Protein AF-K1TQ98-F1 (afdb_monomer_lite)

pLDDT: mean 92.7, std 9.35, range [50.81, 97.81]

Radius of gyration: 10.54 Å; chains: 1; bounding box: 20×20×27 Å

Sequence (43 aa):
MSKQILDSLDRQILKLISQDARIPFLEVARACNVSGAAIHQRV

InterPro domains:
  IPR000485 AsnC-type HTH domain [PF13404] (6-43)
  IPR000485 AsnC-type HTH domain [PR00033] (6-22)
  IPR000485 AsnC-type HTH domain [PR00033] (22-33)
  IPR000485 AsnC-type HTH domain [PR00033] (33-43)
  IPR000485 AsnC-type HTH domain [PS50956] (6-43)
  IPR036388 Winged helix-lik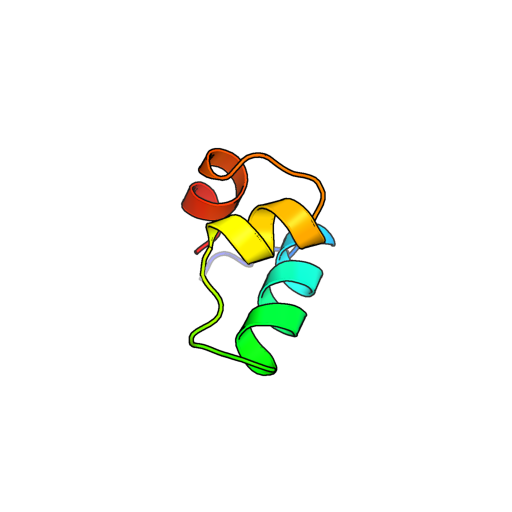e DNA-binding domain superfamily [G3DSA:1.10.10.10] (5-43)
  IPR036390 Winged helix DNA-binding domain superfamily [SSF46785] (5-43)

Foldseek 3Di:
DDDDDQDPLLVQLCVVCVVPVPPPLCVSCVVSVHDSVVSVVND

Secondary structure (DSSP, 8-state):
-------HHHHHHHHHHHH-TT--HHHHHHHTTS-HHHHHTT-

Structure (mmCIF, N/CA/C/O backbone):
data_AF-K1TQ98-F1
#
_entry.id   AF-K1TQ98-F1
#
loop_
_atom_site.group_PDB
_atom_site.id
_atom_site.type_symbol
_atom_site.label_atom_id
_atom_site.label_alt_id
_atom_site.label_comp_id
_atom_site.label_asym_id
_atom_site.label_entity_id
_atom_site.label_seq_id
_atom_site.pdbx_PDB_ins_code
_atom_site.Cartn_x
_atom_site.Cartn_y
_atom_site.Cartn_z
_atom_site.occupancy
_atom_site.B_iso_or_equiv
_atom_site.auth_seq_id
_atom_site.auth_comp_id
_atom_site.auth_asym_id
_atom_site.auth_atom_id
_atom_site.pdbx_PDB_model_num
ATOM 1 N N . MET A 1 1 ? -10.737 12.216 -19.647 1.00 50.81 1 MET A N 1
ATOM 2 C CA . MET A 1 1 ? -10.213 11.433 -18.508 1.00 50.81 1 MET A CA 1
ATOM 3 C C . MET A 1 1 ? -9.123 10.518 -19.036 1.00 50.81 1 MET A C 1
ATOM 5 O O . MET A 1 1 ? -9.401 9.733 -19.936 1.00 50.81 1 MET A O 1
ATOM 9 N N . SER A 1 2 ? -7.883 10.679 -18.580 1.00 66.38 2 SER A N 1
ATOM 10 C CA . SER A 1 2 ? -6.762 9.813 -18.961 1.00 66.38 2 SER A CA 1
ATOM 11 C C . SER A 1 2 ? -7.002 8.397 -18.430 1.00 66.38 2 SER A C 1
ATOM 13 O O . SER A 1 2 ? -7.323 8.207 -17.260 1.00 66.38 2 SER A O 1
ATOM 15 N N . LYS A 1 3 ? -6.879 7.389 -19.299 1.00 71.88 3 LYS A N 1
ATOM 16 C CA . LYS A 1 3 ? -6.997 5.982 -18.907 1.00 71.88 3 LYS A CA 1
ATOM 17 C C . LYS A 1 3 ? -5.721 5.578 -18.170 1.00 71.88 3 LYS A C 1
ATOM 19 O O . LYS A 1 3 ? -4.701 5.337 -18.808 1.00 71.88 3 LYS A O 1
ATOM 24 N N . GLN A 1 4 ? -5.773 5.522 -16.844 1.00 77.94 4 GLN A N 1
ATOM 25 C CA . GLN A 1 4 ? -4.682 4.961 -16.051 1.00 77.94 4 GLN A CA 1
ATOM 26 C C . GLN A 1 4 ? -4.724 3.434 -16.152 1.00 77.94 4 GLN A C 1
ATOM 28 O O . GLN A 1 4 ? -5.757 2.805 -15.916 1.00 77.94 4 GLN A O 1
ATOM 33 N N . ILE A 1 5 ? -3.609 2.840 -16.572 1.00 87.69 5 ILE A N 1
ATOM 34 C CA . ILE A 1 5 ? -3.453 1.389 -16.650 1.00 87.69 5 ILE A CA 1
ATOM 35 C C . ILE A 1 5 ? -2.900 0.931 -15.305 1.00 87.69 5 ILE A C 1
ATOM 37 O O . ILE A 1 5 ? -1.775 1.277 -14.967 1.00 87.69 5 ILE A O 1
ATOM 41 N N . LEU A 1 6 ? -3.697 0.163 -14.561 1.00 92.50 6 LEU A N 1
ATOM 42 C CA . LEU A 1 6 ? -3.253 -0.471 -13.320 1.00 92.50 6 LEU A CA 1
ATOM 43 C C . LEU A 1 6 ? -2.320 -1.634 -13.642 1.00 92.50 6 LEU A C 1
ATOM 45 O O . LEU A 1 6 ? -2.718 -2.572 -14.357 1.00 92.50 6 LEU A O 1
ATOM 49 N N . ASP A 1 7 ? -1.114 -1.582 -13.092 1.00 94.19 7 ASP A N 1
ATOM 50 C CA . ASP A 1 7 ? -0.137 -2.652 -13.224 1.00 94.19 7 ASP A CA 1
ATOM 51 C C . ASP A 1 7 ? -0.435 -3.808 -12.244 1.00 94.19 7 ASP A C 1
ATOM 53 O O . ASP A 1 7 ? -1.468 -3.849 -11.563 1.00 94.19 7 ASP A O 1
ATOM 57 N N . SER A 1 8 ? 0.416 -4.833 -12.241 1.00 95.50 8 SER A N 1
ATOM 58 C CA . SER A 1 8 ? 0.251 -5.994 -11.360 1.00 95.50 8 SER A CA 1
ATOM 59 C C . SER A 1 8 ? 0.396 -5.639 -9.879 1.00 95.50 8 SER A C 1
ATOM 61 O O . SER A 1 8 ? -0.321 -6.205 -9.052 1.00 95.50 8 SER A O 1
ATOM 63 N N . LEU A 1 9 ? 1.276 -4.692 -9.545 1.00 96.19 9 LEU A N 1
ATOM 64 C CA . LEU A 1 9 ? 1.517 -4.258 -8.175 1.00 96.19 9 LEU A CA 1
ATOM 65 C C . LEU A 1 9 ? 0.320 -3.455 -7.649 1.00 96.19 9 LEU A C 1
ATOM 67 O O . LEU A 1 9 ? -0.137 -3.721 -6.539 1.00 96.19 9 LEU A O 1
ATOM 71 N N . ASP A 1 10 ? -0.278 -2.581 -8.459 1.00 95.81 10 ASP A N 1
ATOM 72 C CA . ASP A 1 10 ? -1.500 -1.856 -8.082 1.00 95.81 10 ASP A CA 1
ATOM 73 C C . ASP A 1 10 ? -2.640 -2.821 -7.742 1.00 95.81 10 ASP A C 1
ATOM 75 O O . ASP A 1 10 ? -3.330 -2.674 -6.735 1.00 95.81 10 ASP A O 1
ATOM 79 N N . ARG A 1 11 ? -2.815 -3.871 -8.552 1.00 96.31 11 ARG A N 1
ATOM 80 C CA . ARG A 1 11 ? -3.842 -4.898 -8.312 1.00 96.31 11 ARG A CA 1
ATOM 81 C C . ARG A 1 11 ? -3.589 -5.669 -7.024 1.00 96.31 11 ARG A C 1
ATOM 83 O O . ARG A 1 11 ? -4.542 -6.017 -6.328 1.00 96.31 11 ARG A O 1
ATOM 90 N N . GLN A 1 12 ? -2.327 -5.938 -6.703 1.00 97.12 12 GLN A N 1
ATOM 91 C CA . GLN A 1 12 ? -1.953 -6.607 -5.462 1.00 97.12 12 GLN A CA 1
ATOM 92 C C . GLN A 1 12 ? -2.211 -5.711 -4.242 1.00 97.12 12 GLN A C 1
ATOM 94 O O . GLN A 1 12 ? -2.805 -6.181 -3.272 1.00 97.12 12 GLN A O 1
ATOM 99 N N . ILE A 1 13 ? -1.861 -4.422 -4.317 1.00 96.88 13 ILE A N 1
ATOM 100 C CA . ILE A 1 13 ? -2.155 -3.424 -3.276 1.00 96.88 13 ILE A CA 1
ATOM 101 C C . ILE A 1 13 ? -3.666 -3.32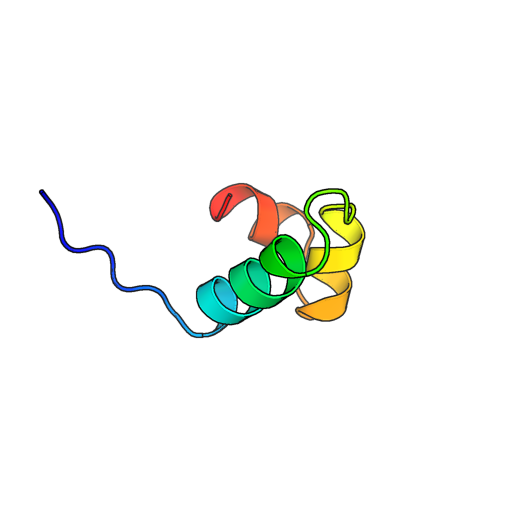8 -3.048 1.00 96.88 13 ILE A C 1
ATOM 103 O O . ILE A 1 13 ? -4.133 -3.475 -1.918 1.00 96.88 13 ILE A O 1
ATOM 107 N N . LEU A 1 14 ? -4.443 -3.169 -4.124 1.00 96.56 14 LEU A N 1
ATOM 108 C CA . LEU A 1 14 ? -5.902 -3.100 -4.056 1.00 96.56 14 LEU A CA 1
ATOM 109 C C . LEU A 1 14 ? -6.500 -4.362 -3.433 1.00 96.56 14 LEU A C 1
ATOM 111 O O . LEU A 1 14 ? -7.415 -4.257 -2.621 1.00 96.56 14 LEU A O 1
ATOM 115 N N . LYS A 1 15 ? -5.979 -5.551 -3.759 1.00 97.62 15 LYS A N 1
ATOM 116 C CA . LYS A 1 15 ? -6.438 -6.814 -3.166 1.00 97.62 15 LYS A CA 1
ATOM 117 C C . LYS A 1 15 ? -6.225 -6.855 -1.650 1.00 97.62 15 LYS A C 1
ATOM 119 O O . LYS A 1 15 ? -7.108 -7.350 -0.955 1.00 97.62 15 LYS A O 1
ATOM 124 N N . LEU A 1 16 ? -5.088 -6.366 -1.154 1.00 97.81 16 LEU A N 1
ATOM 125 C CA . LEU A 1 16 ? -4.776 -6.336 0.280 1.00 97.81 16 LEU A CA 1
ATOM 126 C C . LEU A 1 16 ? -5.657 -5.318 1.019 1.00 97.81 16 LEU A C 1
ATOM 128 O O . LEU A 1 16 ? -6.323 -5.679 1.985 1.00 97.81 16 LEU A O 1
ATOM 132 N N . ILE A 1 17 ? -5.745 -4.084 0.513 1.00 96.31 17 ILE A N 1
ATOM 133 C CA . ILE A 1 17 ? -6.551 -3.011 1.124 1.00 96.31 17 ILE A CA 1
ATOM 134 C C . ILE A 1 17 ? -8.052 -3.335 1.077 1.00 96.31 17 ILE A C 1
ATOM 136 O O . ILE A 1 17 ? -8.780 -3.034 2.017 1.00 96.31 17 ILE A O 1
ATOM 140 N N . SER A 1 18 ? -8.534 -3.986 0.012 1.00 97.50 18 SER A N 1
ATOM 141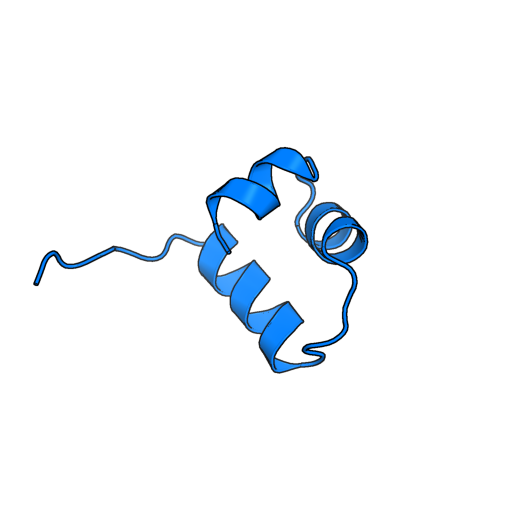 C CA . SER A 1 18 ? -9.947 -4.391 -0.078 1.00 97.50 18 SER A CA 1
ATOM 142 C C . SER A 1 18 ? -10.324 -5.471 0.941 1.00 97.50 18 SER A C 1
ATOM 144 O O . SER A 1 18 ? -11.502 -5.618 1.250 1.00 97.50 18 SER A O 1
ATOM 146 N N . GLN A 1 19 ? -9.353 -6.249 1.432 1.00 97.81 19 GLN A N 1
ATOM 147 C CA . GLN A 1 19 ? -9.578 -7.268 2.464 1.00 97.81 19 GLN A CA 1
ATOM 148 C C . GLN A 1 19 ? -9.493 -6.674 3.870 1.00 97.81 19 GLN A C 1
ATOM 150 O O . GLN A 1 19 ? -10.295 -7.031 4.729 1.00 97.81 19 GLN A O 1
ATOM 155 N N . ASP A 1 20 ? -8.554 -5.755 4.090 1.00 97.56 20 ASP A N 1
ATOM 156 C CA . ASP A 1 20 ? -8.426 -4.999 5.329 1.00 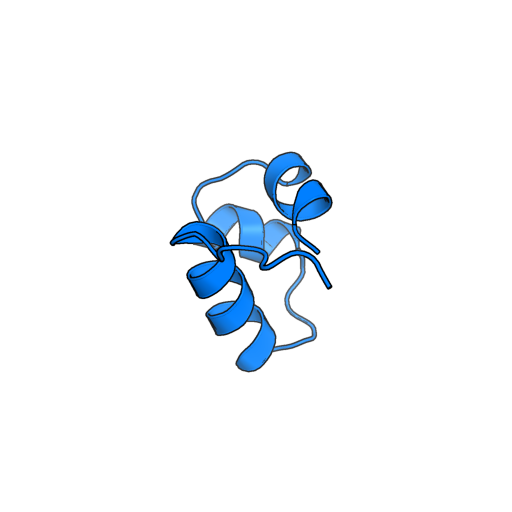97.56 20 ASP A CA 1
ATOM 157 C C . ASP A 1 20 ? -7.980 -3.569 5.019 1.00 97.56 20 ASP A C 1
ATOM 159 O O . ASP A 1 20 ? -6.810 -3.306 4.752 1.00 97.56 20 ASP A O 1
ATOM 163 N N . ALA A 1 21 ? -8.910 -2.620 5.090 1.00 96.75 21 ALA A N 1
ATOM 164 C CA . ALA A 1 21 ? -8.613 -1.219 4.807 1.00 96.75 21 ALA A CA 1
ATOM 165 C C . ALA A 1 21 ? -7.758 -0.543 5.898 1.00 96.75 21 ALA A C 1
ATOM 167 O O . ALA A 1 21 ? -7.292 0.578 5.697 1.00 96.75 21 ALA A O 1
ATOM 168 N N . ARG A 1 22 ? -7.566 -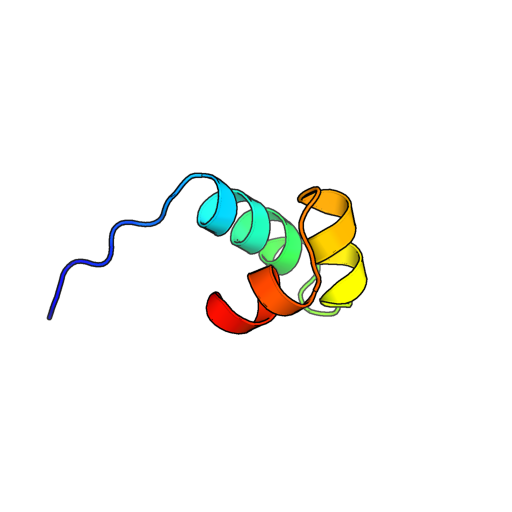1.188 7.059 1.00 97.75 22 ARG A N 1
ATOM 169 C CA . ARG A 1 22 ? -6.735 -0.690 8.166 1.00 97.75 22 ARG A CA 1
ATOM 170 C C . ARG A 1 22 ? -5.340 -1.313 8.185 1.00 97.75 22 ARG A C 1
ATOM 172 O O . ARG A 1 22 ? -4.563 -0.990 9.086 1.00 97.75 22 ARG A O 1
ATOM 179 N N . ILE A 1 23 ? -5.007 -2.162 7.209 1.00 96.94 23 ILE A N 1
ATOM 180 C CA . ILE A 1 23 ? -3.666 -2.724 7.072 1.00 96.94 23 ILE A CA 1
ATOM 181 C C . ILE A 1 23 ? -2.626 -1.588 7.001 1.00 96.94 23 ILE A C 1
ATOM 183 O O . ILE A 1 23 ? -2.754 -0.682 6.171 1.00 96.94 23 ILE A O 1
ATOM 187 N N . PRO A 1 24 ? -1.582 -1.586 7.850 1.00 96.81 24 PRO A N 1
ATOM 188 C CA . PRO A 1 24 ? -0.545 -0.566 7.767 1.00 96.81 24 PRO A CA 1
ATOM 189 C C . PRO A 1 24 ? 0.162 -0.625 6.409 1.00 96.81 24 PRO A C 1
ATOM 191 O O . PRO A 1 24 ? 0.545 -1.704 5.955 1.00 96.81 24 PRO A O 1
ATOM 194 N N . PHE A 1 25 ? 0.429 0.522 5.777 1.00 95.69 25 PHE A N 1
ATOM 195 C CA . PHE A 1 25 ? 1.121 0.552 4.477 1.00 95.69 25 PHE A CA 1
ATOM 196 C C . PHE A 1 25 ? 2.512 -0.089 4.510 1.00 95.69 25 PHE A C 1
ATOM 198 O O . PHE A 1 25 ? 2.975 -0.609 3.496 1.00 95.69 25 PHE A O 1
ATOM 205 N N . LEU A 1 26 ? 3.159 -0.119 5.678 1.00 96.19 26 LEU A N 1
ATOM 206 C CA . LEU A 1 26 ? 4.398 -0.866 5.871 1.00 96.19 26 LEU A CA 1
ATOM 207 C C . LEU A 1 26 ? 4.198 -2.380 5.687 1.00 96.19 26 LEU A C 1
ATOM 209 O O . LEU A 1 26 ? 5.044 -3.032 5.081 1.00 96.19 26 LEU A O 1
ATOM 213 N N . GLU A 1 27 ? 3.081 -2.935 6.164 1.00 97.56 27 GLU A N 1
ATOM 214 C CA . GLU A 1 27 ? 2.748 -4.351 5.963 1.00 97.56 27 GLU A CA 1
ATOM 215 C C . GLU A 1 27 ? 2.356 -4.631 4.509 1.00 97.56 27 GLU A C 1
ATOM 217 O O . GLU A 1 27 ? 2.766 -5.648 3.953 1.00 97.56 27 GLU A O 1
ATOM 222 N N . VAL A 1 28 ? 1.660 -3.700 3.846 1.00 97.56 28 VAL A N 1
ATOM 223 C CA . VAL A 1 28 ? 1.397 -3.786 2.396 1.00 97.56 28 VAL A CA 1
ATOM 224 C C . VAL A 1 28 ? 2.710 -3.828 1.613 1.00 97.56 28 VAL A C 1
ATOM 226 O O . VAL A 1 28 ? 2.879 -4.674 0.738 1.00 97.56 28 VAL A O 1
ATOM 229 N N . ALA A 1 29 ? 3.669 -2.964 1.954 1.00 97.75 29 ALA A N 1
ATOM 230 C CA . ALA A 1 29 ? 4.980 -2.931 1.311 1.00 97.75 29 ALA A CA 1
ATOM 231 C 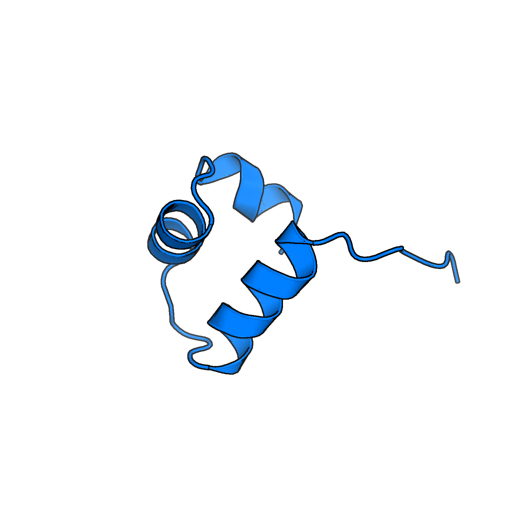C . ALA A 1 29 ? 5.731 -4.262 1.474 1.00 97.75 29 ALA A C 1
ATOM 233 O O . ALA A 1 29 ? 6.255 -4.796 0.497 1.00 97.75 29 ALA A O 1
ATOM 234 N N . ARG A 1 30 ? 5.712 -4.841 2.684 1.00 97.56 30 ARG A N 1
ATOM 235 C CA . ARG A 1 30 ? 6.303 -6.161 2.960 1.00 97.56 30 ARG A CA 1
ATOM 236 C C . ARG A 1 30 ? 5.628 -7.271 2.158 1.00 97.56 30 ARG A C 1
ATOM 238 O O . ARG A 1 30 ? 6.323 -8.054 1.519 1.00 97.56 30 ARG A O 1
ATOM 245 N N . ALA A 1 31 ? 4.296 -7.313 2.138 1.00 97.31 31 ALA A N 1
ATOM 246 C CA . ALA A 1 31 ? 3.533 -8.317 1.394 1.00 97.31 31 ALA A CA 1
ATOM 247 C C . ALA A 1 31 ? 3.733 -8.214 -0.130 1.00 97.31 31 ALA A C 1
ATOM 249 O O . ALA A 1 31 ? 3.664 -9.218 -0.838 1.00 97.31 31 ALA A O 1
ATOM 250 N N . CYS A 1 32 ? 4.002 -7.010 -0.634 1.00 97.12 32 CYS A N 1
ATOM 251 C CA . CYS A 1 32 ? 4.319 -6.749 -2.036 1.00 97.12 32 CYS A CA 1
ATOM 252 C C . CYS A 1 32 ? 5.823 -6.837 -2.362 1.00 97.12 32 CYS A C 1
ATOM 254 O O . CYS A 1 32 ? 6.190 -6.650 -3.519 1.00 97.12 32 CYS A O 1
ATOM 256 N N . ASN A 1 33 ? 6.690 -7.121 -1.380 1.00 97.00 33 ASN A N 1
ATOM 257 C CA . ASN A 1 33 ? 8.152 -7.147 -1.519 1.00 97.00 33 ASN A CA 1
ATOM 258 C C . ASN A 1 33 ? 8.742 -5.854 -2.128 1.00 97.00 33 ASN A C 1
ATOM 260 O O . ASN A 1 33 ? 9.601 -5.889 -3.011 1.00 97.00 33 ASN A O 1
ATOM 264 N N . VAL A 1 34 ? 8.264 -4.698 -1.662 1.00 96.69 34 VAL A N 1
ATOM 265 C CA . VAL A 1 34 ? 8.729 -3.366 -2.082 1.00 96.69 34 VAL A CA 1
ATOM 266 C C . VAL A 1 34 ? 9.045 -2.482 -0.875 1.00 96.69 34 VAL A C 1
ATOM 268 O O . VAL A 1 34 ? 8.733 -2.814 0.268 1.00 96.69 34 VAL A O 1
ATOM 271 N N . SER A 1 35 ? 9.672 -1.327 -1.113 1.00 96.31 35 SER A N 1
ATOM 272 C CA . SER A 1 35 ? 9.884 -0.332 -0.058 1.00 96.31 35 SER A CA 1
ATOM 273 C C . SER A 1 35 ? 8.575 0.369 0.322 1.00 96.31 35 SER A C 1
ATOM 275 O O . SER A 1 35 ? 7.667 0.507 -0.498 1.00 96.31 35 SER A O 1
ATOM 277 N N . GLY A 1 36 ? 8.490 0.894 1.549 1.00 92.88 36 GLY A N 1
ATOM 278 C CA . GLY A 1 36 ? 7.346 1.722 1.957 1.00 92.88 36 GLY A CA 1
ATOM 279 C C . GLY A 1 36 ? 7.147 2.934 1.037 1.00 92.88 36 GLY A C 1
ATOM 280 O O . GLY A 1 36 ? 6.022 3.251 0.662 1.00 92.88 36 GLY A O 1
ATOM 281 N N . ALA A 1 37 ? 8.245 3.549 0.582 1.00 94.56 37 ALA A N 1
ATOM 282 C CA . ALA A 1 37 ? 8.212 4.655 -0.376 1.00 94.56 37 ALA A CA 1
ATOM 283 C C . ALA A 1 37 ? 7.546 4.276 -1.712 1.00 94.56 37 ALA A C 1
ATOM 285 O O . ALA A 1 37 ? 6.862 5.108 -2.302 1.00 94.56 37 ALA A O 1
ATOM 286 N N . ALA A 1 38 ? 7.697 3.027 -2.171 1.00 93.50 38 ALA A N 1
ATOM 287 C CA . ALA A 1 38 ? 7.051 2.549 -3.392 1.00 93.50 38 ALA A CA 1
ATOM 288 C C . ALA A 1 38 ? 5.521 2.465 -3.256 1.00 93.50 38 ALA A C 1
ATOM 290 O O . ALA A 1 38 ? 4.814 2.732 -4.225 1.00 93.50 38 ALA A O 1
ATOM 291 N N . ILE A 1 39 ? 5.010 2.139 -2.062 1.00 95.38 39 ILE A N 1
ATOM 292 C CA . ILE A 1 39 ? 3.568 2.155 -1.776 1.00 95.38 39 ILE A CA 1
ATOM 293 C C . ILE A 1 39 ? 3.046 3.594 -1.722 1.00 95.38 39 ILE A C 1
ATOM 295 O O . ILE A 1 39 ? 2.029 3.879 -2.340 1.00 95.38 39 ILE A O 1
ATOM 299 N N . HIS A 1 40 ? 3.770 4.523 -1.086 1.00 92.75 40 HIS A N 1
ATOM 300 C CA . HIS A 1 40 ? 3.356 5.933 -0.967 1.00 92.75 40 HIS A CA 1
ATOM 301 C C . HIS A 1 40 ? 3.115 6.660 -2.302 1.00 92.75 40 HIS A C 1
ATOM 303 O O . HIS A 1 40 ? 2.431 7.673 -2.310 1.00 92.75 40 HIS A O 1
ATOM 309 N N . GLN A 1 41 ? 3.685 6.194 -3.417 1.00 88.69 41 GLN A N 1
ATOM 310 C CA . GLN A 1 41 ? 3.449 6.784 -4.744 1.00 88.69 41 GLN A CA 1
ATOM 311 C C . GLN A 1 41 ? 2.196 6.232 -5.448 1.00 88.69 41 GLN A C 1
ATOM 313 O O . GLN A 1 41 ? 1.871 6.678 -6.546 1.00 88.69 41 GLN A O 1
ATOM 318 N N . ARG A 1 42 ? 1.535 5.221 -4.870 1.00 89.25 42 ARG A N 1
ATOM 319 C CA . ARG A 1 42 ? 0.476 4.422 -5.515 1.00 89.25 42 ARG A CA 1
ATOM 320 C C . ARG A 1 42 ? -0.883 4.498 -4.810 1.00 89.25 42 ARG A C 1
ATOM 322 O O . ARG A 1 42 ? -1.869 4.035 -5.378 1.00 89.25 42 ARG A O 1
ATOM 329 N N . VAL A 1 43 ? -0.934 5.063 -3.604 1.00 83.94 43 VAL A N 1
ATOM 330 C CA . VAL A 1 43 ? -2.142 5.324 -2.796 1.00 83.94 43 VAL A CA 1
ATOM 331 C C . VAL A 1 43 ? -2.232 6.802 -2.469 1.00 83.94 43 VAL A C 1
ATOM 333 O O . VAL A 1 43 ? -3.363 7.327 -2.538 1.00 83.94 43 VAL A O 1
#

Organism: NCBI:txid408170